Protein AF-A0A1W6MX63-F1 (afdb_monomer)

Solvent-accessible surface area (backbone atoms only — not comparable to full-atom values): 6113 Å² total; per-residue (Å²): 134,83,80,80,75,76,79,79,75,77,80,48,70,67,57,48,47,54,51,50,55,52,50,33,64,77,52,73,60,39,68,69,61,49,52,52,49,52,54,51,51,49,52,36,43,76,69,66,74,44,52,72,73,57,46,57,59,54,55,67,74,49,79,91,69,68,64,65,69,58,47,22,62,76,70,72,44,79,82,47,83,71,56,55,55,59,55,54,58,52,58,58,52,66,68,70,74,114

pLDDT: mean 77.14, std 18.61, range [40.31, 97.25]

Radius of gyration: 17.38 Å; Cα contacts (8 Å, |Δi|>4): 45; chains: 1; bounding box: 30×47×56 Å

Secondary structure (DSSP, 8-state):
--------PPPPHHHHHHHHHHHHHHTTT-HHHHHHHHHHHHHHHHTTSS-HHHHHHHHTTSPP--HHHHHHHHHTSPPPHHHHHHHHHHHHHHTT--

Foldseek 3Di:
DDPPPPPPDQDDLVRLLVVLVVVCVVVVLDPVSLLVSLVVLVVCVVVVVDDPVSSVVSNVPHDDDPPQVNCCVVVVHHQDPVNVVVVVVVVVVVVVPD

Structure (mmCIF, N/CA/C/O backbone):
data_AF-A0A1W6MX63-F1
#
_entry.id   AF-A0A1W6MX63-F1
#
loop_
_atom_site.group_PDB
_atom_site.id
_atom_site.type_symbol
_atom_site.label_atom_id
_atom_site.label_alt_id
_atom_site.label_comp_id
_atom_site.label_asym_id
_atom_site.label_entity_id
_atom_site.label_seq_id
_atom_site.pdbx_PDB_ins_code
_atom_site.Cartn_x
_atom_site.Cartn_y
_atom_site.Cartn_z
_atom_site.occupancy
_atom_site.B_iso_or_equiv
_atom_site.auth_seq_id
_atom_site.auth_comp_id
_atom_site.auth_asym_id
_atom_site.auth_atom_id
_atom_site.pdbx_PDB_model_num
ATOM 1 N N . MET A 1 1 ? -8.535 -26.112 28.855 1.00 41.28 1 MET A N 1
ATOM 2 C CA . MET A 1 1 ? -7.754 -25.815 27.635 1.00 41.28 1 MET A CA 1
ATOM 3 C C . MET A 1 1 ? -7.830 -24.322 27.388 1.00 41.28 1 MET A C 1
ATOM 5 O O . MET A 1 1 ? -8.872 -23.832 26.977 1.00 41.28 1 MET A O 1
ATOM 9 N N . THR A 1 2 ? -6.778 -23.586 27.732 1.00 41.22 2 THR A N 1
ATOM 10 C CA . THR A 1 2 ? -6.724 -22.138 27.510 1.00 41.22 2 THR A CA 1
ATOM 11 C C . THR A 1 2 ? -6.395 -21.912 26.043 1.00 41.22 2 THR A C 1
ATOM 13 O O . THR A 1 2 ? -5.282 -22.199 25.605 1.00 41.22 2 THR A O 1
ATOM 16 N N . VAL A 1 3 ? -7.378 -21.470 25.261 1.00 50.66 3 VAL A N 1
ATOM 17 C CA . VAL A 1 3 ? -7.150 -21.050 23.878 1.00 50.66 3 VAL A CA 1
ATOM 18 C C . VAL A 1 3 ? -6.286 -19.795 23.947 1.00 50.66 3 VAL A C 1
ATOM 20 O O . VAL A 1 3 ? -6.768 -18.723 24.306 1.00 50.66 3 VAL A O 1
ATOM 23 N N . ASN A 1 4 ? -4.990 -19.938 23.662 1.00 49.34 4 ASN A N 1
ATOM 24 C CA . ASN A 1 4 ? -4.083 -18.812 23.475 1.00 49.34 4 ASN A CA 1
ATOM 25 C C . ASN A 1 4 ? -4.548 -18.055 22.228 1.00 49.34 4 ASN A C 1
ATOM 27 O O . ASN A 1 4 ? -4.179 -18.385 21.101 1.00 49.34 4 ASN A O 1
ATOM 31 N N . LYS A 1 5 ? -5.425 -17.069 22.428 1.00 56.50 5 LYS A N 1
ATOM 32 C CA . LYS A 1 5 ? -5.859 -16.156 21.378 1.00 56.50 5 LYS A CA 1
ATOM 33 C C . LYS A 1 5 ? -4.643 -15.302 21.031 1.00 56.50 5 LYS A C 1
ATOM 35 O O . LYS A 1 5 ? -4.342 -14.334 21.721 1.00 56.50 5 LYS A O 1
ATOM 40 N N . LYS A 1 6 ? -3.890 -15.711 20.007 1.00 55.38 6 LYS A N 1
ATOM 41 C CA . LYS A 1 6 ? -2.835 -14.889 19.414 1.00 55.38 6 LYS A CA 1
ATOM 42 C C . LYS A 1 6 ? -3.537 -13.622 18.928 1.00 55.38 6 LYS A C 1
ATOM 44 O O . LYS A 1 6 ? -4.299 -13.680 17.966 1.00 55.38 6 LYS A O 1
ATOM 49 N N . ILE A 1 7 ? -3.378 -12.515 19.649 1.00 55.41 7 ILE A N 1
ATOM 50 C CA . ILE A 1 7 ? -3.864 -11.218 19.184 1.00 55.41 7 ILE A CA 1
ATOM 51 C C . ILE A 1 7 ? -2.997 -10.898 17.971 1.00 55.41 7 ILE A C 1
ATOM 53 O O . ILE A 1 7 ? -1.821 -10.569 18.107 1.00 55.41 7 ILE A O 1
ATOM 57 N N . VAL A 1 8 ? -3.545 -11.108 16.777 1.00 61.53 8 VAL A N 1
ATOM 58 C CA . VAL A 1 8 ? -2.949 -10.592 15.550 1.00 61.53 8 VAL A CA 1
ATOM 59 C C . VAL A 1 8 ? -3.171 -9.088 15.616 1.00 61.53 8 VAL A C 1
ATOM 61 O O . VAL A 1 8 ? -4.272 -8.611 15.360 1.00 61.53 8 VAL A O 1
ATOM 64 N N . CYS A 1 9 ? -2.160 -8.356 16.078 1.00 72.69 9 CYS A N 1
ATOM 65 C CA . CYS A 1 9 ? -2.160 -6.905 15.979 1.00 72.69 9 CYS A CA 1
ATOM 66 C C . CYS A 1 9 ? -1.929 -6.568 14.507 1.00 72.69 9 CYS A C 1
ATOM 68 O O . CYS A 1 9 ? -0.905 -6.966 13.943 1.00 72.69 9 CYS A O 1
ATOM 70 N N . LEU A 1 10 ? -2.909 -5.923 13.875 1.00 80.19 10 LEU A N 1
ATOM 71 C CA . LEU A 1 10 ? -2.737 -5.403 12.525 1.00 80.19 10 LEU A CA 1
ATOM 72 C C . LEU A 1 10 ? -1.672 -4.301 12.559 1.00 80.19 10 LEU A C 1
ATOM 74 O O . LEU A 1 10 ? -1.626 -3.547 13.534 1.00 80.19 10 LEU A O 1
ATOM 78 N N . PRO A 1 11 ? -0.807 -4.224 11.536 1.00 87.25 11 PRO A N 1
ATOM 79 C CA . PRO A 1 11 ? 0.203 -3.185 11.488 1.00 87.25 11 PRO A CA 1
ATOM 80 C C . PRO A 1 11 ? -0.460 -1.810 11.390 1.00 87.25 11 PRO A C 1
ATOM 82 O O . PRO A 1 11 ? -1.455 -1.644 10.682 1.00 87.25 11 PRO A O 1
ATOM 85 N N . THR A 1 12 ? 0.093 -0.823 12.090 1.00 93.81 12 THR A N 1
ATOM 86 C CA . THR A 1 12 ? -0.394 0.559 11.992 1.00 93.81 12 THR A CA 1
ATOM 87 C C . THR A 1 12 ? -0.004 1.178 10.647 1.00 93.81 12 THR A C 1
ATOM 89 O O . THR A 1 12 ? 0.907 0.705 9.965 1.00 93.81 12 THR A O 1
ATOM 92 N N . GLU A 1 13 ? -0.653 2.280 10.264 1.00 95.56 13 GLU A N 1
ATOM 93 C CA . GLU A 1 13 ? -0.264 3.040 9.068 1.00 95.56 13 GLU A CA 1
ATOM 94 C C . GLU A 1 13 ? 1.206 3.483 9.121 1.00 95.56 13 GLU A C 1
ATOM 96 O O . GLU A 1 13 ? 1.927 3.368 8.131 1.00 95.56 13 GLU A O 1
ATOM 101 N N . GLU A 1 14 ? 1.676 3.918 10.291 1.00 96.25 14 GLU A N 1
ATOM 102 C CA . GLU A 1 14 ? 3.071 4.303 10.502 1.00 96.25 14 GLU A CA 1
ATOM 103 C C . GLU A 1 14 ? 4.023 3.117 10.283 1.00 96.25 14 GLU A C 1
ATOM 105 O O . GLU A 1 14 ? 5.049 3.247 9.611 1.00 96.25 14 GLU A O 1
ATOM 110 N N . GLU A 1 15 ? 3.687 1.935 10.804 1.00 95.69 15 GLU A N 1
ATOM 111 C CA . GLU A 1 15 ? 4.487 0.724 10.603 1.00 95.69 15 GLU A CA 1
ATOM 112 C C . GLU A 1 15 ? 4.528 0.300 9.130 1.00 95.69 15 GLU A C 1
ATOM 114 O O . GLU A 1 15 ? 5.588 -0.099 8.632 1.00 95.69 15 GLU A O 1
ATOM 119 N N . LEU A 1 16 ? 3.396 0.403 8.427 1.00 96.75 16 LEU A N 1
ATOM 120 C CA . LEU A 1 16 ? 3.301 0.122 6.995 1.00 96.75 16 LEU A CA 1
ATOM 121 C C . LEU A 1 16 ? 4.143 1.107 6.180 1.00 96.75 16 LEU A C 1
ATOM 123 O O . LEU A 1 16 ? 4.975 0.665 5.386 1.00 96.75 16 LEU A O 1
ATOM 127 N N . SER A 1 17 ? 3.996 2.413 6.419 1.00 97.12 17 SER A N 1
ATOM 128 C CA . SER A 1 17 ? 4.752 3.460 5.721 1.00 97.12 17 SER A CA 1
ATOM 129 C C . SER A 1 17 ? 6.261 3.296 5.937 1.00 97.12 17 SER A C 1
ATOM 131 O O . SER A 1 17 ? 7.034 3.230 4.979 1.00 97.12 17 SER A O 1
ATOM 133 N N . ASN A 1 18 ? 6.693 3.082 7.183 1.00 97.25 18 ASN A N 1
ATOM 134 C CA . ASN A 1 18 ? 8.104 2.875 7.513 1.00 97.25 18 ASN A CA 1
ATOM 135 C C . ASN A 1 18 ? 8.705 1.639 6.826 1.00 97.25 18 ASN A C 1
ATOM 137 O O . ASN A 1 18 ? 9.856 1.662 6.376 1.00 97.25 18 ASN A O 1
ATOM 141 N N . ARG A 1 19 ? 7.949 0.538 6.746 1.00 96.44 19 ARG A N 1
ATOM 142 C CA . ARG A 1 19 ? 8.383 -0.677 6.040 1.00 96.44 19 ARG A CA 1
ATOM 143 C C . ARG A 1 19 ? 8.462 -0.457 4.534 1.00 96.44 19 ARG A C 1
ATOM 145 O O . ARG A 1 19 ? 9.453 -0.860 3.924 1.00 96.44 19 ARG A O 1
ATOM 152 N N . LEU A 1 20 ? 7.453 0.191 3.960 1.00 95.69 20 LEU A N 1
ATOM 153 C CA . LEU A 1 20 ? 7.388 0.527 2.542 1.00 95.69 20 LEU A CA 1
ATOM 154 C C . LEU A 1 20 ? 8.599 1.363 2.133 1.00 95.69 20 LEU A C 1
ATOM 156 O O . LEU A 1 20 ? 9.365 0.943 1.264 1.00 95.69 20 LEU A O 1
ATOM 160 N N . LEU A 1 21 ? 8.834 2.485 2.817 1.00 95.50 21 LEU A N 1
ATOM 161 C CA . LEU A 1 21 ? 9.940 3.395 2.514 1.00 95.50 21 LEU A CA 1
ATOM 162 C C . LEU A 1 21 ? 11.302 2.702 2.639 1.00 95.50 21 LEU A C 1
ATOM 164 O O . LEU A 1 21 ? 12.168 2.869 1.780 1.00 95.50 21 LEU A O 1
ATOM 168 N N . ARG A 1 22 ? 11.478 1.849 3.656 1.00 96.12 22 ARG A N 1
ATOM 169 C CA . ARG A 1 22 ? 12.707 1.062 3.834 1.00 96.12 22 ARG A CA 1
ATOM 170 C C . ARG A 1 22 ? 12.950 0.096 2.675 1.00 96.12 22 ARG A C 1
ATOM 172 O O . ARG A 1 22 ? 14.076 -0.008 2.193 1.00 96.12 22 ARG A O 1
ATOM 179 N N . HIS A 1 23 ? 11.919 -0.616 2.226 1.00 94.75 23 HIS A N 1
ATOM 180 C CA . HIS A 1 23 ? 12.047 -1.555 1.110 1.00 94.75 23 HIS A CA 1
ATOM 181 C C . HIS A 1 23 ? 12.352 -0.832 -0.204 1.00 94.75 23 HIS A C 1
AT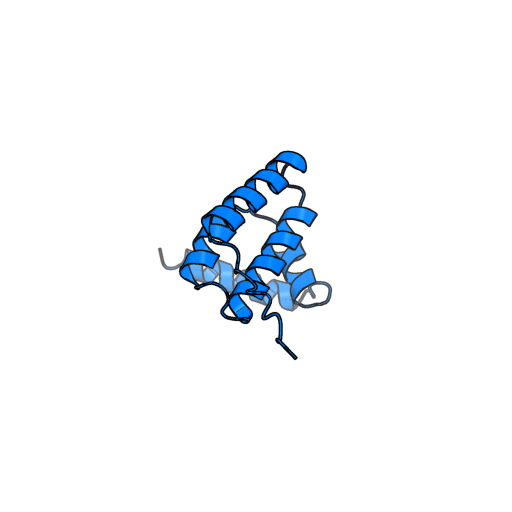OM 183 O O . HIS A 1 23 ? 13.230 -1.279 -0.945 1.00 94.75 23 HIS A O 1
ATOM 189 N N . LEU A 1 24 ? 11.693 0.304 -0.460 1.00 92.38 24 LEU A N 1
ATOM 190 C CA . LEU A 1 24 ? 11.995 1.147 -1.618 1.00 92.38 24 LEU A CA 1
ATOM 191 C C . LEU A 1 24 ? 13.449 1.625 -1.591 1.00 92.38 24 LEU A C 1
ATOM 193 O O . LEU A 1 24 ? 14.138 1.523 -2.603 1.00 92.38 24 LEU A O 1
ATOM 197 N N . GLN A 1 25 ? 13.941 2.074 -0.434 1.00 93.12 25 GLN A N 1
ATOM 198 C CA . GLN A 1 25 ? 15.322 2.524 -0.281 1.00 93.12 25 GLN A CA 1
ATOM 199 C C . GLN A 1 25 ? 16.330 1.398 -0.563 1.00 93.12 25 GLN A C 1
ATOM 201 O O . GLN A 1 25 ? 17.296 1.604 -1.293 1.00 93.12 25 GLN A O 1
ATOM 206 N N . TRP A 1 26 ? 16.115 0.198 -0.016 1.00 92.50 26 TRP A N 1
ATOM 207 C CA . TRP A 1 26 ? 17.040 -0.932 -0.190 1.00 92.50 26 TRP A CA 1
ATOM 208 C C . TRP A 1 26 ? 17.089 -1.478 -1.613 1.00 92.50 26 TRP A C 1
ATOM 210 O O . TRP A 1 26 ? 18.116 -2.004 -2.038 1.00 92.50 26 TRP A O 1
ATOM 220 N N . ARG A 1 27 ? 15.979 -1.383 -2.343 1.00 87.56 27 ARG A N 1
ATOM 221 C CA . ARG A 1 27 ? 15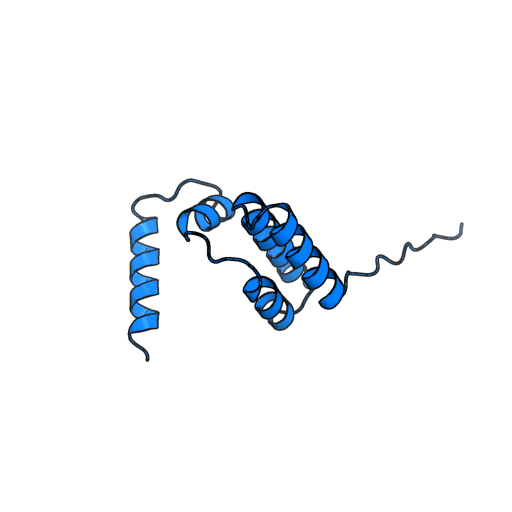.844 -1.928 -3.697 1.00 87.56 27 ARG A CA 1
ATOM 222 C C . ARG A 1 27 ? 15.829 -0.849 -4.776 1.00 87.56 27 ARG A C 1
ATOM 224 O O . ARG A 1 27 ? 15.514 -1.150 -5.919 1.00 87.56 27 ARG A O 1
ATOM 231 N N . GLN A 1 28 ? 16.178 0.388 -4.413 1.00 83.88 28 GLN A N 1
ATOM 232 C CA . GLN A 1 28 ? 16.222 1.550 -5.308 1.00 83.88 28 GLN A CA 1
ATOM 233 C C . GLN A 1 28 ? 14.918 1.752 -6.102 1.00 83.88 28 GLN A C 1
ATOM 235 O O . GLN A 1 28 ? 14.943 2.138 -7.264 1.00 83.88 28 GLN A O 1
ATOM 240 N N . GLY A 1 29 ? 13.770 1.461 -5.483 1.00 76.00 29 GLY A N 1
ATOM 241 C CA . GLY A 1 29 ? 12.466 1.610 -6.131 1.00 76.00 29 GLY A CA 1
ATOM 242 C C . GLY A 1 29 ? 12.223 0.665 -7.315 1.00 76.00 29 GLY A C 1
ATOM 243 O O . GLY A 1 29 ? 11.440 1.013 -8.192 1.00 76.00 29 GLY A O 1
ATOM 244 N N . SER A 1 30 ? 12.868 -0.508 -7.349 1.00 86.12 30 SER A N 1
ATOM 245 C CA . SER A 1 30 ? 12.647 -1.536 -8.377 1.00 86.12 30 SER A CA 1
ATOM 246 C C . SER A 1 30 ? 11.156 -1.842 -8.584 1.00 86.12 30 SER A C 1
ATOM 248 O O . SER A 1 30 ? 10.415 -1.979 -7.602 1.00 86.12 30 SER A O 1
ATOM 250 N N . ILE A 1 31 ? 10.739 -2.019 -9.840 1.00 84.62 31 ILE A N 1
ATOM 251 C CA . ILE A 1 31 ? 9.336 -2.213 -10.244 1.00 84.62 31 ILE A CA 1
ATOM 252 C C . ILE A 1 31 ? 8.678 -3.366 -9.474 1.00 84.62 31 ILE A C 1
ATOM 254 O O . ILE A 1 31 ? 7.549 -3.237 -9.011 1.00 84.62 31 ILE A O 1
ATOM 258 N N . GLU A 1 32 ? 9.398 -4.457 -9.225 1.00 86.94 32 GLU A N 1
ATOM 259 C CA . GLU A 1 32 ? 8.901 -5.636 -8.513 1.00 86.94 32 GLU A CA 1
ATOM 260 C C . GLU A 1 32 ? 8.492 -5.316 -7.071 1.00 86.94 32 GLU A C 1
ATOM 262 O O . GLU A 1 32 ? 7.490 -5.821 -6.569 1.00 86.94 32 GLU A O 1
ATOM 267 N N . VAL A 1 33 ? 9.250 -4.448 -6.393 1.00 90.38 33 VAL A N 1
ATOM 268 C CA . VAL A 1 33 ? 8.943 -4.012 -5.022 1.00 90.38 33 VAL A CA 1
ATOM 269 C C . VAL A 1 33 ? 7.737 -3.090 -5.021 1.00 90.38 33 VAL A C 1
ATOM 271 O O . VAL A 1 33 ? 6.902 -3.190 -4.123 1.00 90.38 33 VAL A O 1
ATOM 274 N N . VAL A 1 34 ? 7.627 -2.223 -6.029 1.00 90.38 34 VAL A N 1
ATOM 275 C CA . VAL A 1 34 ? 6.460 -1.357 -6.197 1.00 90.38 34 VAL A CA 1
ATOM 276 C C . VAL A 1 34 ? 5.205 -2.197 -6.416 1.00 90.38 34 VAL A C 1
ATOM 278 O O . VAL A 1 34 ? 4.230 -2.014 -5.693 1.00 90.38 34 VAL A O 1
ATOM 281 N N . LEU A 1 35 ? 5.238 -3.160 -7.341 1.00 88.25 35 LEU A N 1
ATOM 282 C CA . LEU A 1 35 ? 4.118 -4.061 -7.626 1.00 88.25 35 LEU A CA 1
ATOM 283 C C . LEU A 1 35 ? 3.726 -4.902 -6.406 1.00 88.25 35 LEU A C 1
ATOM 285 O O . LEU A 1 35 ? 2.543 -4.991 -6.080 1.00 88.25 35 LEU A O 1
ATOM 289 N N . LEU A 1 36 ? 4.706 -5.456 -5.684 1.00 91.38 36 LEU A N 1
ATOM 290 C CA . LEU A 1 36 ? 4.461 -6.223 -4.461 1.00 91.38 36 LEU A CA 1
ATOM 291 C C . LEU A 1 36 ? 3.738 -5.381 -3.402 1.00 91.38 36 LEU A C 1
ATOM 293 O O . LEU A 1 36 ? 2.767 -5.841 -2.802 1.00 91.38 36 LEU A O 1
ATOM 297 N N . TRP A 1 37 ? 4.184 -4.141 -3.185 1.00 94.81 37 TRP A N 1
ATOM 298 C CA . TRP A 1 37 ? 3.527 -3.236 -2.244 1.00 94.81 37 TRP A CA 1
ATOM 299 C C . TRP A 1 37 ? 2.148 -2.789 -2.722 1.00 94.81 37 TRP A C 1
ATOM 301 O O . TRP A 1 37 ? 1.232 -2.776 -1.905 1.00 94.81 37 TRP A O 1
ATOM 311 N N . LYS A 1 38 ? 1.964 -2.487 -4.016 1.00 91.81 38 LYS A N 1
ATOM 312 C CA . LYS A 1 38 ? 0.639 -2.174 -4.575 1.00 91.81 38 LYS A CA 1
ATOM 313 C C . LYS A 1 38 ? -0.352 -3.306 -4.299 1.00 91.81 38 LYS A C 1
ATOM 315 O O . LYS A 1 38 ? -1.414 -3.056 -3.741 1.00 91.81 38 LYS A O 1
ATOM 320 N N . GLY A 1 39 ? 0.018 -4.547 -4.625 1.00 90.94 39 GLY A N 1
ATOM 321 C CA . GLY A 1 39 ? -0.835 -5.715 -4.393 1.00 90.94 39 GLY A CA 1
ATOM 322 C C . GLY A 1 39 ? -1.103 -5.971 -2.910 1.00 90.94 39 GLY A C 1
ATOM 323 O O . GLY A 1 39 ? -2.234 -6.244 -2.520 1.00 90.94 39 GLY A O 1
ATOM 324 N N . TYR A 1 40 ? -0.085 -5.823 -2.058 1.00 94.56 40 TYR A N 1
ATOM 325 C CA . TYR A 1 40 ? -0.248 -5.994 -0.616 1.00 94.56 40 TYR A CA 1
ATOM 326 C C . TYR A 1 40 ? -1.204 -4.956 -0.010 1.00 94.56 40 TYR A C 1
ATOM 328 O O . TYR A 1 40 ? -2.097 -5.325 0.748 1.00 94.56 40 TYR A O 1
ATOM 336 N N . LEU A 1 41 ? -1.058 -3.676 -0.366 1.00 95.06 41 LEU A N 1
ATOM 337 C CA . LEU A 1 41 ? -1.944 -2.610 0.108 1.00 95.06 41 LEU A CA 1
ATOM 338 C C . LEU A 1 41 ? -3.377 -2.779 -0.414 1.00 95.06 41 LEU A C 1
ATOM 340 O O . LEU A 1 41 ? -4.317 -2.567 0.349 1.00 95.06 41 LEU A O 1
ATOM 344 N N . ALA A 1 42 ? -3.546 -3.209 -1.669 1.00 92.50 42 ALA A N 1
ATOM 345 C CA . ALA A 1 42 ? -4.858 -3.505 -2.239 1.00 92.50 42 ALA A CA 1
ATOM 346 C C . ALA A 1 42 ? -5.560 -4.635 -1.471 1.00 92.50 42 ALA A C 1
ATOM 348 O O . ALA A 1 42 ? -6.707 -4.477 -1.069 1.00 92.50 42 ALA A O 1
ATOM 349 N N . ALA A 1 43 ? -4.853 -5.724 -1.152 1.00 93.19 43 ALA A N 1
ATOM 350 C CA . ALA A 1 43 ? -5.413 -6.815 -0.353 1.00 93.19 43 ALA A CA 1
ATOM 351 C C . ALA A 1 43 ? -5.820 -6.366 1.064 1.00 93.19 43 ALA A C 1
ATOM 353 O O . ALA A 1 43 ? -6.868 -6.768 1.570 1.00 93.19 43 ALA A O 1
ATOM 354 N N . LEU A 1 44 ? -5.019 -5.507 1.713 1.00 94.75 44 LEU A N 1
ATOM 355 C CA . LEU A 1 44 ? -5.379 -4.941 3.020 1.00 94.75 44 LEU A CA 1
ATOM 356 C C . LEU A 1 44 ? -6.657 -4.094 2.940 1.00 94.75 44 LEU A C 1
ATOM 358 O O . LEU A 1 44 ? -7.481 -4.159 3.853 1.00 94.75 44 LEU A O 1
ATOM 362 N N . LEU A 1 45 ? -6.822 -3.321 1.865 1.00 94.31 45 LEU A N 1
ATOM 363 C CA . LEU A 1 45 ? -8.028 -2.537 1.617 1.00 94.31 45 LEU A CA 1
ATOM 364 C C . LEU A 1 45 ? -9.241 -3.444 1.353 1.00 94.31 45 LEU A C 1
ATOM 366 O O . LEU A 1 45 ? -10.271 -3.290 2.006 1.00 94.31 45 LEU A O 1
ATOM 370 N N . GLU A 1 46 ? -9.117 -4.419 0.448 1.00 94.12 46 GLU A N 1
ATOM 371 C CA . GLU A 1 46 ? -10.195 -5.354 0.087 1.00 94.12 46 GLU A CA 1
ATOM 372 C C . GLU A 1 46 ? -10.715 -6.142 1.293 1.00 94.12 46 GLU A C 1
ATOM 374 O O . GLU A 1 46 ? -11.917 -6.370 1.433 1.00 94.12 46 GLU A O 1
ATOM 379 N N . TRP A 1 47 ? -9.826 -6.525 2.210 1.00 95.00 47 TRP A N 1
ATOM 380 C CA . TRP A 1 47 ? -10.197 -7.229 3.439 1.00 95.00 47 TRP A CA 1
ATOM 381 C C . TRP A 1 47 ? -10.620 -6.300 4.580 1.00 95.00 47 TRP A C 1
ATOM 383 O O . TRP A 1 47 ? -10.792 -6.763 5.709 1.00 95.00 47 TRP A O 1
ATOM 393 N N . SER A 1 48 ? -10.802 -5.003 4.304 1.00 94.19 48 SER A N 1
ATOM 394 C CA . SER A 1 48 ? -11.191 -3.982 5.287 1.00 94.19 48 SER A CA 1
ATOM 395 C C . SER A 1 48 ? -10.250 -3.915 6.501 1.00 94.19 48 SER A C 1
ATOM 397 O O . SER A 1 48 ? -10.677 -3.630 7.619 1.00 94.19 48 SER A O 1
ATOM 399 N N . LEU A 1 49 ? -8.962 -4.210 6.296 1.00 94.75 49 LEU A N 1
ATOM 400 C CA . LEU A 1 49 ? -7.924 -4.128 7.331 1.00 94.75 49 LEU A CA 1
ATOM 401 C C . LEU A 1 49 ? -7.312 -2.724 7.425 1.00 94.75 49 LEU A C 1
ATOM 403 O O . LEU A 1 49 ? -6.686 -2.405 8.434 1.00 94.75 49 LEU A O 1
ATOM 407 N N . ILE A 1 50 ? -7.498 -1.903 6.389 1.00 95.25 50 ILE A N 1
ATOM 408 C CA . ILE A 1 50 ? -7.181 -0.472 6.354 1.00 95.25 50 ILE A CA 1
ATOM 409 C C . ILE A 1 50 ? -8.334 0.298 5.699 1.00 95.25 50 ILE A C 1
ATOM 411 O O . ILE A 1 50 ? -9.104 -0.263 4.921 1.00 95.25 50 ILE A O 1
ATOM 415 N N . GLU A 1 51 ? -8.439 1.590 6.000 1.00 95.38 51 GLU A N 1
ATOM 416 C CA . GLU A 1 51 ? -9.413 2.490 5.375 1.00 95.38 51 GLU A CA 1
ATOM 417 C C . GLU A 1 51 ? -8.919 2.995 4.011 1.00 95.38 51 GLU A C 1
ATOM 419 O O . GLU A 1 51 ? -7.712 3.051 3.756 1.00 95.38 51 GLU A O 1
ATOM 424 N N . VAL A 1 52 ? -9.850 3.437 3.158 1.00 95.00 52 VAL A N 1
ATOM 425 C CA . VAL A 1 52 ? -9.545 4.022 1.837 1.00 95.00 52 VAL A CA 1
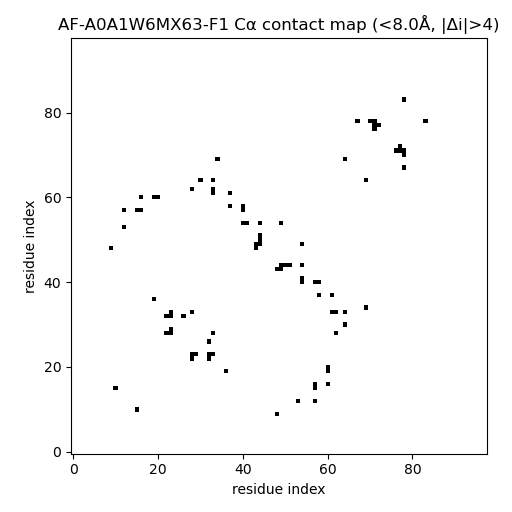ATOM 426 C C . VAL A 1 52 ? -8.545 5.172 1.967 1.00 95.00 52 VAL A C 1
ATOM 428 O O . VAL A 1 52 ? -7.553 5.217 1.251 1.00 95.00 52 VAL A O 1
ATOM 431 N N . GLN A 1 53 ? -8.724 6.051 2.956 1.00 97.00 53 GLN A N 1
ATOM 432 C CA . GLN A 1 53 ? -7.833 7.195 3.147 1.00 97.00 53 GLN A CA 1
ATOM 433 C C . GLN A 1 53 ? -6.416 6.766 3.564 1.00 97.00 53 GLN A C 1
ATOM 435 O O . GLN A 1 53 ? -5.443 7.430 3.209 1.00 97.00 53 GLN A O 1
ATOM 440 N N . THR A 1 54 ? -6.281 5.671 4.322 1.00 96.31 54 THR A N 1
ATOM 441 C CA . THR A 1 54 ? -4.973 5.087 4.661 1.00 96.31 54 THR A CA 1
ATOM 442 C C . THR A 1 54 ? -4.327 4.467 3.426 1.00 96.31 54 THR A C 1
ATOM 444 O O . THR A 1 54 ? -3.133 4.664 3.205 1.00 96.31 54 THR A O 1
ATOM 447 N N . TYR A 1 55 ? -5.102 3.771 2.593 1.00 95.94 55 TYR A N 1
ATOM 448 C CA . TYR A 1 55 ? -4.620 3.253 1.316 1.00 95.94 55 TYR A CA 1
ATOM 449 C C . TYR A 1 55 ? -4.090 4.377 0.411 1.00 95.94 55 TYR A C 1
ATOM 451 O O . TYR A 1 55 ? -2.950 4.293 -0.044 1.00 95.94 55 TYR A O 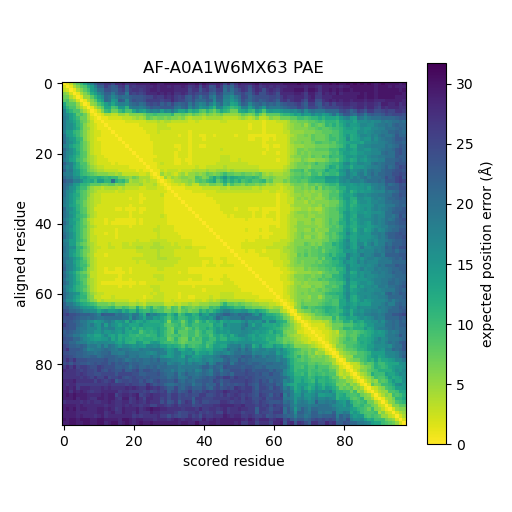1
ATOM 459 N N . ASP A 1 56 ? -4.850 5.462 0.233 1.00 95.06 56 ASP A N 1
ATOM 460 C CA . ASP A 1 56 ? -4.470 6.601 -0.616 1.00 95.06 56 ASP A CA 1
ATOM 461 C C . ASP A 1 56 ? -3.165 7.269 -0.154 1.00 95.06 56 ASP A C 1
ATOM 463 O O . ASP A 1 56 ? -2.305 7.627 -0.962 1.00 95.06 56 ASP A O 1
ATOM 467 N N . ARG A 1 57 ? -2.968 7.408 1.163 1.00 97.12 57 ARG A N 1
ATOM 468 C CA . ARG A 1 57 ? -1.715 7.950 1.712 1.00 97.12 57 ARG A CA 1
ATOM 469 C C . ARG A 1 57 ? -0.536 7.007 1.493 1.00 97.12 57 ARG A C 1
ATOM 471 O O . ARG A 1 57 ? 0.548 7.458 1.130 1.00 97.12 57 ARG A O 1
ATOM 478 N N . LEU A 1 58 ? -0.734 5.703 1.684 1.00 96.69 58 LEU A N 1
ATOM 479 C CA . LEU A 1 58 ? 0.328 4.710 1.519 1.00 96.69 58 LEU A CA 1
ATOM 480 C C . LEU A 1 58 ? 0.724 4.524 0.048 1.00 96.69 58 LEU A C 1
ATOM 482 O O . LEU A 1 58 ? 1.916 4.428 -0.250 1.00 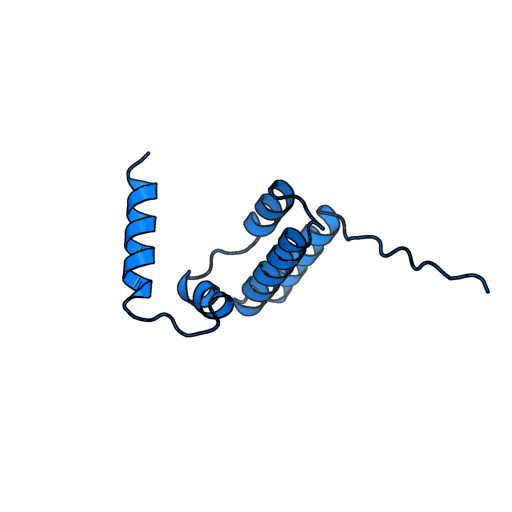96.69 58 LEU A O 1
ATOM 486 N N . ILE A 1 59 ? -0.242 4.520 -0.876 1.00 94.06 59 ILE A N 1
ATOM 487 C CA . ILE A 1 59 ? 0.022 4.372 -2.313 1.00 94.06 59 ILE A CA 1
ATOM 488 C C . ILE A 1 59 ? 0.782 5.581 -2.873 1.00 94.06 59 ILE A C 1
ATOM 490 O O . ILE A 1 59 ? 1.616 5.416 -3.760 1.00 94.06 59 ILE A O 1
ATOM 494 N N . ALA A 1 60 ? 0.571 6.777 -2.309 1.00 94.38 60 ALA A N 1
ATOM 495 C CA . ALA A 1 60 ? 1.268 8.001 -2.706 1.00 94.38 60 ALA A CA 1
ATOM 496 C C . ALA A 1 60 ? 2.785 7.965 -2.436 1.00 94.38 60 ALA A C 1
ATOM 498 O O . ALA A 1 60 ? 3.535 8.729 -3.044 1.00 94.38 60 ALA A O 1
ATOM 499 N N . HIS A 1 61 ? 3.261 7.075 -1.556 1.00 92.75 61 HIS A N 1
ATOM 500 C CA . HIS A 1 61 ? 4.695 6.857 -1.346 1.00 92.75 61 HIS A CA 1
ATOM 501 C C . HIS A 1 61 ? 5.351 6.013 -2.445 1.00 92.75 61 HIS A C 1
ATOM 503 O O . HIS A 1 61 ? 6.580 5.994 -2.548 1.00 92.75 61 HIS A O 1
ATOM 509 N N . LEU A 1 62 ? 4.567 5.278 -3.235 1.00 91.38 62 LEU A N 1
ATOM 510 C CA . LEU A 1 62 ? 5.105 4.413 -4.273 1.00 91.38 62 LEU A CA 1
ATOM 511 C C . LEU A 1 62 ? 5.465 5.225 -5.527 1.00 91.38 62 LEU A C 1
ATOM 513 O O . LEU A 1 62 ? 4.685 6.076 -5.958 1.00 91.38 62 LEU A O 1
ATOM 517 N N . PRO A 1 63 ? 6.619 4.947 -6.161 1.00 88.12 63 PRO A N 1
ATOM 518 C CA . PRO A 1 63 ? 6.938 5.490 -7.472 1.00 88.12 63 PRO A CA 1
ATOM 519 C C . PRO A 1 63 ? 5.828 5.203 -8.487 1.00 88.12 63 PRO A C 1
ATOM 521 O O . PRO A 1 63 ? 5.224 4.125 -8.489 1.00 88.12 63 PRO A O 1
ATOM 524 N N . LYS A 1 64 ? 5.596 6.154 -9.394 1.00 81.62 64 LYS A N 1
ATOM 525 C CA . LYS A 1 64 ? 4.757 5.907 -10.568 1.00 81.62 64 LYS A CA 1
ATOM 526 C C . LYS A 1 64 ? 5.447 4.854 -11.440 1.00 81.62 64 LYS A C 1
ATOM 528 O O . LYS A 1 64 ? 6.620 5.001 -11.768 1.00 81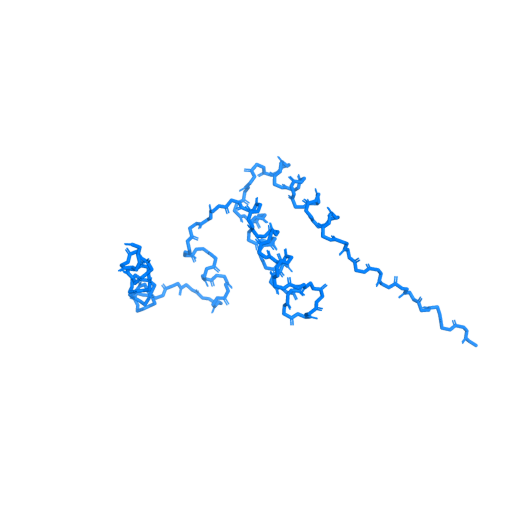.62 64 LYS A O 1
ATOM 533 N N . ILE A 1 65 ? 4.711 3.810 -11.795 1.00 74.12 65 ILE A N 1
ATOM 534 C CA . ILE A 1 65 ? 5.122 2.768 -12.746 1.00 74.12 65 ILE A CA 1
ATOM 535 C C . ILE A 1 65 ? 4.218 2.854 -13.972 1.00 74.12 65 ILE A C 1
ATOM 537 O O . ILE A 1 65 ? 3.112 3.395 -13.865 1.00 74.12 65 ILE A O 1
ATOM 541 N N . ALA A 1 66 ? 4.686 2.357 -15.117 1.00 66.12 66 ALA A N 1
ATOM 542 C CA . ALA A 1 66 ? 3.873 2.325 -16.324 1.00 66.12 66 ALA A CA 1
ATOM 543 C C . ALA A 1 66 ? 2.589 1.522 -16.059 1.00 66.12 66 ALA A C 1
ATOM 545 O O . ALA A 1 66 ? 2.608 0.486 -15.389 1.00 66.12 66 ALA A O 1
ATOM 546 N N . LEU A 1 67 ? 1.458 2.047 -16.539 1.00 63.53 67 LEU A N 1
ATOM 547 C CA . LEU A 1 67 ? 0.125 1.514 -16.251 1.00 63.53 67 LEU A CA 1
ATOM 548 C C . LEU A 1 67 ? 0.007 0.044 -16.689 1.00 63.53 67 LEU A C 1
ATOM 550 O O . LEU A 1 67 ? -0.495 -0.788 -15.930 1.00 63.53 67 LEU A O 1
ATOM 554 N N . THR A 1 68 ? 0.600 -0.262 -17.844 1.00 65.00 68 THR A N 1
ATOM 555 C CA . THR A 1 68 ? 0.643 -1.566 -18.510 1.00 65.00 68 THR A CA 1
ATOM 556 C C . THR A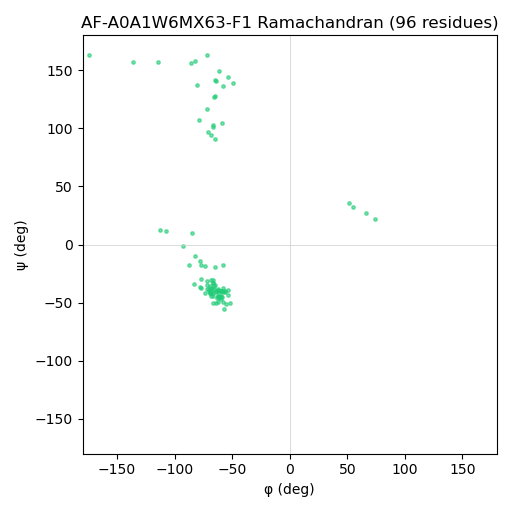 1 68 ? 1.116 -2.685 -17.589 1.00 65.00 68 THR A C 1
ATOM 558 O O . THR A 1 68 ? 0.415 -3.673 -17.421 1.00 65.00 68 THR A O 1
ATOM 561 N N . GLU A 1 69 ? 2.240 -2.517 -16.892 1.00 62.88 69 GLU A N 1
ATOM 562 C CA . GLU A 1 69 ? 2.837 -3.589 -16.078 1.00 62.88 69 GLU A CA 1
ATOM 563 C C . GLU A 1 69 ? 1.969 -3.946 -14.863 1.00 62.88 69 GLU A C 1
ATOM 565 O O . GLU A 1 69 ? 1.840 -5.109 -14.481 1.00 62.88 69 GLU A O 1
ATOM 570 N N . SER A 1 70 ? 1.353 -2.936 -14.242 1.00 63.03 70 SER A N 1
ATOM 571 C CA . SER A 1 70 ? 0.445 -3.163 -13.119 1.00 63.03 70 SER A CA 1
ATOM 572 C C . SER A 1 70 ? -0.889 -3.745 -13.559 1.00 63.03 70 SER A C 1
ATOM 574 O O . SER A 1 70 ? -1.403 -4.646 -12.901 1.00 63.03 70 SER A O 1
ATOM 576 N N . GLN A 1 71 ? -1.445 -3.255 -14.663 1.00 64.62 71 GLN A N 1
ATOM 577 C CA . GLN A 1 71 ? -2.737 -3.718 -15.138 1.00 64.62 71 GLN A CA 1
ATOM 578 C C . GLN A 1 71 ? -2.662 -5.150 -15.659 1.00 64.62 71 GLN A C 1
ATOM 580 O O . GLN A 1 71 ? -3.528 -5.938 -15.307 1.00 64.62 71 GLN A O 1
ATOM 585 N N . GLU A 1 72 ? -1.617 -5.529 -16.395 1.00 67.81 72 GLU A N 1
ATOM 586 C CA . GLU A 1 72 ? -1.426 -6.915 -16.843 1.00 67.81 72 GLU A CA 1
ATOM 587 C C . GLU A 1 72 ? -1.370 -7.902 -15.672 1.00 67.81 72 GLU A C 1
ATOM 589 O O . GLU A 1 72 ? -1.976 -8.977 -15.706 1.00 67.81 72 GLU A O 1
ATOM 594 N N . LEU A 1 73 ? -0.685 -7.511 -14.594 1.00 67.38 73 LEU A N 1
ATOM 595 C CA . LEU A 1 73 ? -0.576 -8.330 -13.394 1.00 67.38 73 LEU A CA 1
ATOM 596 C C . LEU A 1 73 ? -1.930 -8.490 -12.684 1.00 67.38 73 LEU A C 1
ATOM 598 O O . LEU A 1 73 ? -2.275 -9.597 -12.275 1.00 67.38 73 LEU A O 1
ATOM 602 N N . PHE A 1 74 ? -2.701 -7.406 -12.538 1.00 65.12 74 PHE A N 1
ATOM 603 C CA . PHE A 1 74 ? -4.007 -7.443 -11.868 1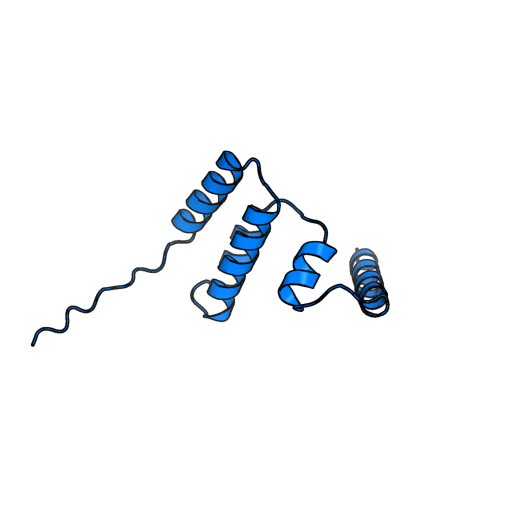.00 65.12 74 PHE A CA 1
ATOM 604 C C . PHE A 1 74 ? -5.123 -8.043 -12.737 1.00 65.12 74 PHE A C 1
ATOM 606 O O . PHE A 1 74 ? -6.039 -8.659 -12.199 1.00 65.12 74 PHE A O 1
ATOM 613 N N . LEU A 1 75 ? -5.042 -7.912 -14.063 1.00 69.12 75 LEU A N 1
ATOM 614 C CA . LEU A 1 75 ? -5.988 -8.495 -15.022 1.00 69.12 75 LEU A CA 1
ATOM 615 C C . LEU A 1 75 ? -5.682 -9.968 -15.338 1.00 69.12 75 LEU A C 1
ATOM 617 O O . LEU A 1 75 ? -6.502 -10.649 -15.952 1.00 69.12 75 LEU A O 1
ATOM 621 N N . GLY A 1 76 ? -4.528 -10.483 -14.900 1.00 66.12 76 GLY A N 1
ATOM 622 C CA . GLY A 1 76 ? -4.155 -11.891 -15.050 1.00 66.12 76 GLY A CA 1
ATOM 623 C C . GLY A 1 76 ? -3.759 -12.287 -16.476 1.00 66.12 76 GLY A C 1
ATOM 624 O O . GLY A 1 76 ? -3.825 -13.468 -16.819 1.00 66.12 76 GLY A O 1
ATOM 625 N N . GLY A 1 77 ? -3.351 -11.327 -17.308 1.00 62.50 77 GLY A N 1
ATOM 626 C CA . GLY A 1 77 ? -2.990 -11.558 -18.703 1.00 62.50 77 GLY A CA 1
ATOM 627 C C . GLY A 1 77 ? -2.422 -10.310 -19.384 1.00 62.50 77 GLY A C 1
ATOM 628 O O . GLY A 1 77 ? -2.587 -9.209 -18.862 1.00 62.50 77 GLY A O 1
ATOM 629 N N . PRO A 1 78 ? -1.733 -10.474 -20.531 1.00 61.91 78 PRO A N 1
ATOM 630 C CA . PRO A 1 78 ? -1.185 -9.352 -21.287 1.00 61.91 78 PRO A CA 1
ATOM 631 C C . PRO A 1 78 ? -2.298 -8.419 -21.769 1.00 61.91 78 PRO A C 1
ATOM 633 O O . PRO A 1 78 ? -3.410 -8.873 -22.059 1.00 61.91 78 PRO A O 1
ATOM 636 N N . PHE A 1 79 ? -1.986 -7.132 -21.893 1.00 63.00 79 PHE A N 1
ATOM 637 C CA . PHE A 1 79 ? -2.927 -6.149 -22.412 1.00 63.00 79 PHE A CA 1
ATOM 638 C C . PHE A 1 79 ? -3.210 -6.468 -23.884 1.00 63.00 79 PHE A C 1
ATOM 640 O O . PHE A 1 79 ? -2.284 -6.644 -24.680 1.00 63.00 79 PHE A O 1
ATOM 647 N N . THR A 1 80 ? -4.485 -6.596 -24.261 1.00 65.00 80 THR A N 1
ATOM 648 C CA . THR A 1 80 ? -4.841 -6.728 -25.677 1.00 65.00 80 THR A CA 1
ATOM 649 C C . THR A 1 80 ? -4.977 -5.333 -26.298 1.00 65.00 80 THR A C 1
ATOM 651 O O . THR A 1 80 ? -5.287 -4.372 -25.592 1.00 65.00 80 THR A O 1
ATOM 654 N N . PRO A 1 81 ? -4.816 -5.189 -27.627 1.00 63.44 81 PRO A N 1
ATOM 655 C CA . PRO A 1 81 ? -5.015 -3.909 -28.319 1.00 63.44 81 PRO A CA 1
ATOM 656 C C . PRO A 1 81 ? -6.423 -3.312 -28.140 1.00 63.44 81 PRO A C 1
ATOM 658 O O . PRO A 1 81 ? -6.660 -2.142 -28.434 1.00 63.44 81 PRO A O 1
ATOM 661 N N . GLU A 1 82 ? -7.390 -4.128 -27.712 1.00 59.81 82 GLU A N 1
ATOM 662 C CA . GLU A 1 82 ? -8.744 -3.686 -27.375 1.00 59.81 82 GLU A CA 1
ATOM 663 C C . GLU A 1 82 ? -8.786 -3.003 -26.004 1.00 59.81 82 GLU A C 1
ATOM 665 O O . GLU A 1 82 ? -9.469 -1.993 -25.864 1.00 59.81 82 GLU A O 1
ATOM 670 N N . SER A 1 83 ? -8.009 -3.492 -25.033 1.00 59.81 83 SER A N 1
ATOM 671 C CA . SER A 1 83 ? -7.866 -2.894 -23.702 1.00 59.81 83 SER A CA 1
ATOM 672 C C . SER A 1 83 ? -7.124 -1.553 -23.746 1.00 59.81 83 SER A C 1
ATOM 674 O O . SER A 1 83 ? -7.482 -0.638 -23.010 1.00 59.81 83 SER A O 1
ATOM 676 N N . GLU A 1 84 ? -6.133 -1.401 -24.638 1.00 57.19 84 GLU A N 1
ATOM 677 C CA . GLU A 1 84 ? -5.367 -0.149 -24.810 1.00 57.19 84 GLU A CA 1
ATOM 678 C C . GLU A 1 84 ? -6.275 1.050 -25.123 1.00 57.19 84 GLU A C 1
ATOM 680 O O . GLU A 1 84 ? -6.088 2.132 -24.562 1.00 57.19 84 GLU A O 1
ATOM 685 N N . LYS A 1 85 ? -7.301 0.838 -25.959 1.00 57.88 85 LYS A N 1
ATOM 686 C CA . LYS A 1 85 ? -8.270 1.875 -26.348 1.00 57.88 85 LYS A CA 1
ATOM 687 C C . LYS A 1 85 ? -9.136 2.351 -25.184 1.00 57.88 85 LYS A C 1
ATOM 689 O O . LYS A 1 85 ? -9.445 3.534 -25.113 1.00 57.88 85 LYS A O 1
ATOM 694 N N . GLU A 1 86 ? -9.498 1.456 -24.270 1.00 55.50 86 GLU A N 1
ATOM 695 C CA . GLU A 1 86 ? -10.355 1.779 -23.122 1.00 55.50 86 GLU A CA 1
ATOM 696 C C . GLU A 1 86 ? -9.603 2.636 -22.085 1.00 55.50 86 GLU A C 1
ATOM 698 O O . GLU A 1 86 ? -10.164 3.566 -21.506 1.00 55.50 86 GLU A O 1
ATOM 703 N N . THR A 1 87 ? -8.299 2.401 -21.902 1.00 55.47 87 THR A N 1
ATOM 704 C CA . THR A 1 87 ? -7.435 3.232 -21.042 1.00 55.47 87 THR A CA 1
ATOM 705 C C . THR A 1 87 ? -7.156 4.629 -21.598 1.00 55.47 87 THR A C 1
ATOM 707 O O . THR A 1 87 ? -7.118 5.585 -20.822 1.00 55.47 87 THR A O 1
ATOM 710 N N . ASP A 1 88 ? -6.975 4.765 -22.915 1.00 52.56 88 ASP A N 1
ATOM 711 C CA . ASP A 1 88 ? -6.720 6.062 -23.564 1.00 52.56 88 ASP A CA 1
ATOM 712 C C . ASP A 1 88 ? -7.963 6.971 -23.514 1.00 52.56 88 ASP A C 1
ATOM 714 O O . ASP A 1 88 ? -7.860 8.176 -23.279 1.00 52.56 88 ASP A O 1
ATOM 718 N N . GLU A 1 89 ? -9.161 6.394 -23.658 1.00 52.03 89 GLU A N 1
ATOM 719 C CA . GLU A 1 89 ? -10.426 7.129 -23.547 1.00 52.03 89 GLU A CA 1
ATOM 720 C C . GLU A 1 89 ? -10.684 7.656 -22.124 1.00 52.03 89 GLU A C 1
ATOM 722 O O . GLU A 1 89 ? -11.235 8.748 -21.972 1.00 52.03 89 GLU A O 1
ATOM 727 N N . HIS A 1 90 ? -10.244 6.935 -21.087 1.00 50.97 90 HIS A N 1
ATOM 728 C CA . HIS A 1 90 ? -10.378 7.372 -19.694 1.00 50.97 90 HIS A CA 1
ATOM 729 C C . HIS A 1 90 ? -9.349 8.438 -19.280 1.00 50.97 90 HIS A C 1
ATOM 731 O O . HIS A 1 90 ? -9.719 9.373 -18.571 1.00 50.97 90 HIS A O 1
ATOM 737 N N . LEU A 1 91 ? -8.097 8.375 -19.757 1.00 50.19 91 LEU A N 1
ATOM 738 C CA . LEU A 1 91 ? -7.102 9.429 -19.485 1.00 50.19 91 LEU A CA 1
ATOM 739 C C . LEU A 1 91 ? -7.484 10.779 -20.118 1.00 50.19 91 LEU A C 1
ATOM 741 O O . LEU A 1 91 ? -7.241 11.830 -19.532 1.00 50.19 91 LEU A O 1
ATOM 745 N N . LEU A 1 92 ? -8.118 10.760 -21.294 1.00 52.38 92 LEU A N 1
ATOM 746 C CA . LEU A 1 92 ? -8.551 11.977 -21.991 1.00 52.38 92 LEU A CA 1
ATOM 747 C C . LEU A 1 92 ? -9.767 12.661 -21.346 1.00 52.38 92 LEU A C 1
ATOM 749 O O . LEU A 1 92 ? -10.020 13.836 -21.619 1.00 52.38 92 LEU A O 1
ATOM 753 N N . GLN A 1 93 ? -10.535 11.954 -20.514 1.00 45.88 93 GLN A N 1
ATOM 754 C CA . GLN A 1 93 ? -11.693 12.529 -19.825 1.00 45.88 93 GLN A CA 1
ATOM 755 C C . GLN A 1 93 ? -11.302 13.272 -18.542 1.00 45.88 93 GLN A C 1
ATOM 757 O O . GLN A 1 93 ? -11.899 14.311 -18.252 1.00 45.88 93 GLN A O 1
ATOM 762 N N . ASP A 1 94 ? -10.272 12.807 -17.831 1.00 46.66 94 ASP A N 1
ATOM 763 C CA . ASP A 1 94 ? -9.788 13.451 -16.602 1.00 46.66 94 ASP A CA 1
ATOM 764 C C . ASP A 1 94 ? -9.057 14.782 -16.885 1.00 46.66 94 ASP A C 1
ATOM 766 O O . ASP A 1 94 ? -9.177 15.735 -16.113 1.00 46.66 94 ASP A O 1
ATOM 770 N N . ASP A 1 95 ? -8.386 14.904 -18.037 1.00 46.38 95 ASP A N 1
ATOM 771 C CA . ASP A 1 95 ? -7.719 16.145 -18.466 1.00 46.38 95 ASP A CA 1
ATOM 772 C C . ASP A 1 95 ? -8.691 17.201 -19.039 1.00 46.38 95 ASP A C 1
ATOM 774 O O . ASP A 1 95 ? -8.336 18.373 -19.175 1.00 46.38 95 ASP A O 1
ATOM 778 N N . ALA A 1 96 ? -9.931 16.821 -19.368 1.00 46.41 96 ALA A N 1
ATOM 779 C CA . ALA A 1 96 ? -10.932 17.711 -19.968 1.00 46.41 96 ALA A CA 1
ATOM 780 C C . ALA A 1 96 ? -11.859 18.401 -18.944 1.00 46.41 96 ALA A C 1
ATOM 782 O O . ALA A 1 96 ? -12.729 19.183 -19.336 1.00 46.41 96 ALA A O 1
ATOM 783 N N . GLN A 1 97 ? -11.696 18.120 -17.645 1.00 47.84 97 GLN A N 1
ATOM 784 C CA . GLN A 1 97 ? -12.495 18.708 -16.559 1.00 47.84 97 GLN A CA 1
ATOM 785 C C . GLN A 1 97 ? -11.715 19.647 -15.617 1.00 47.84 97 GLN A C 1
ATOM 787 O O . GLN A 1 97 ? -12.264 20.042 -14.586 1.00 47.84 97 GLN A O 1
ATOM 792 N N . THR A 1 98 ? -10.490 20.058 -15.973 1.00 40.31 98 THR A N 1
ATOM 793 C CA . THR A 1 98 ? -9.758 21.127 -15.256 1.00 40.31 98 THR A CA 1
ATOM 794 C C . THR A 1 98 ? -9.898 22.483 -15.941 1.00 40.31 98 THR A C 1
ATOM 796 O O . THR A 1 98 ? -9.754 22.543 -17.182 1.00 40.31 98 THR A O 1
#

Organism: NCBI:txid655015

Mean predicted aligned error: 11.92 Å

Sequence (98 aa):
MTVNKKIVC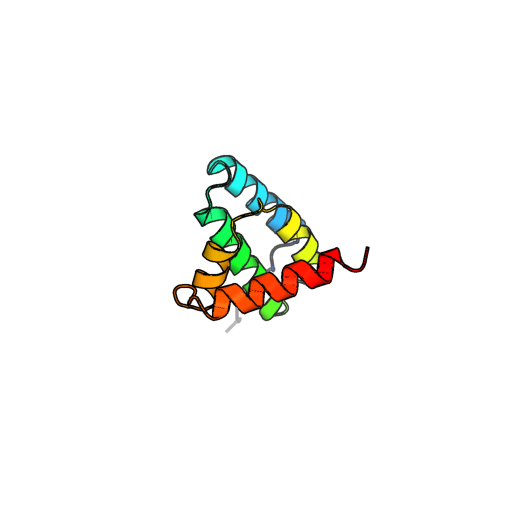LPTEEELSNRLLRHLQWRQGSIEVVLLWKGYLAALLEWSLIEVQTYDRLIAHLPKIALTESQELFLGGPFTPESEKETDEHLLQDDAQT